Protein AF-A0AAD1FL92-F1 (afdb_monomer)

Structure (mmCIF, N/CA/C/O backbone):
data_AF-A0AAD1FL92-F1
#
_entry.id   AF-A0AAD1FL92-F1
#
loop_
_atom_site.group_PDB
_atom_site.id
_atom_site.type_symbol
_atom_site.label_atom_id
_atom_site.label_alt_id
_atom_site.label_comp_id
_atom_site.label_asym_id
_atom_site.label_entity_id
_atom_site.label_seq_id
_atom_site.pdbx_PDB_ins_code
_atom_site.Cartn_x
_atom_site.Cartn_y
_atom_site.Cartn_z
_atom_site.occupancy
_atom_site.B_iso_or_equiv
_atom_site.auth_seq_id
_atom_site.auth_comp_id
_atom_site.auth_asym_id
_atom_site.auth_atom_id
_atom_site.pdbx_PDB_model_num
ATOM 1 N N . MET A 1 1 ? -11.467 24.712 2.539 1.00 51.34 1 MET A N 1
ATOM 2 C CA . MET A 1 1 ? -10.355 23.766 2.746 1.00 51.34 1 MET A CA 1
ATOM 3 C C . MET A 1 1 ? -10.881 22.721 3.720 1.00 51.34 1 MET A C 1
ATOM 5 O O . MET A 1 1 ? -11.253 23.120 4.815 1.00 51.34 1 MET A O 1
ATOM 9 N N . LYS A 1 2 ? -11.084 21.466 3.294 1.00 60.88 2 LYS A N 1
ATOM 10 C CA . LYS A 1 2 ? -11.492 20.382 4.212 1.00 60.88 2 LYS A CA 1
ATOM 11 C C . LYS A 1 2 ? -10.281 19.999 5.064 1.00 60.88 2 LYS A C 1
ATOM 13 O O . LYS A 1 2 ? -9.173 19.981 4.526 1.00 60.88 2 LYS A O 1
ATOM 18 N N . GLU A 1 3 ? -10.470 19.721 6.352 1.00 79.75 3 GLU A N 1
ATOM 19 C CA . GLU A 1 3 ? -9.383 19.201 7.186 1.00 79.75 3 GLU A CA 1
ATOM 20 C C . GLU A 1 3 ? -8.913 17.843 6.636 1.00 79.75 3 GLU A C 1
ATOM 22 O O . GLU A 1 3 ? -9.716 17.062 6.127 1.00 79.75 3 GLU A O 1
ATOM 27 N N . ILE A 1 4 ? -7.613 17.548 6.736 1.00 79.19 4 ILE A N 1
ATOM 28 C CA . ILE A 1 4 ? -6.999 16.297 6.240 1.00 79.19 4 ILE A CA 1
ATOM 29 C C . ILE A 1 4 ? -7.754 15.061 6.750 1.00 79.19 4 ILE A C 1
ATOM 31 O O . ILE A 1 4 ? -8.063 14.143 5.992 1.00 79.19 4 ILE A O 1
ATOM 35 N N . ASN A 1 5 ? -8.124 15.071 8.033 1.00 82.44 5 ASN A N 1
ATOM 36 C CA . ASN A 1 5 ? -8.882 13.986 8.648 1.00 82.44 5 ASN A CA 1
ATOM 37 C C . ASN A 1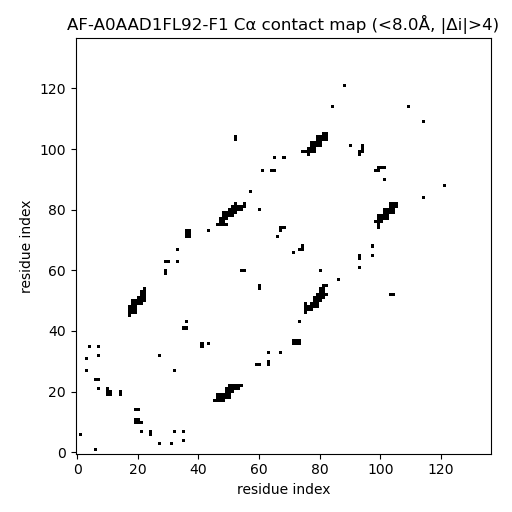 5 ? -10.291 13.827 8.069 1.00 82.44 5 ASN A C 1
ATOM 39 O O . ASN A 1 5 ? -10.804 12.712 8.064 1.00 82.44 5 ASN A O 1
ATOM 43 N N . ASP A 1 6 ? -10.924 14.902 7.603 1.00 86.81 6 ASP A N 1
ATOM 44 C CA . ASP A 1 6 ? -12.268 14.822 7.032 1.00 86.81 6 ASP A CA 1
ATOM 45 C C . ASP A 1 6 ? -12.235 14.165 5.656 1.00 86.81 6 ASP A C 1
ATOM 47 O O . ASP A 1 6 ? -13.063 13.301 5.390 1.00 86.81 6 ASP A O 1
ATOM 51 N N . GLN A 1 7 ? -11.238 14.488 4.823 1.00 88.69 7 GLN A N 1
ATOM 52 C CA . GLN A 1 7 ? -11.063 13.829 3.523 1.00 88.69 7 GLN A CA 1
ATOM 53 C C . GLN A 1 7 ? 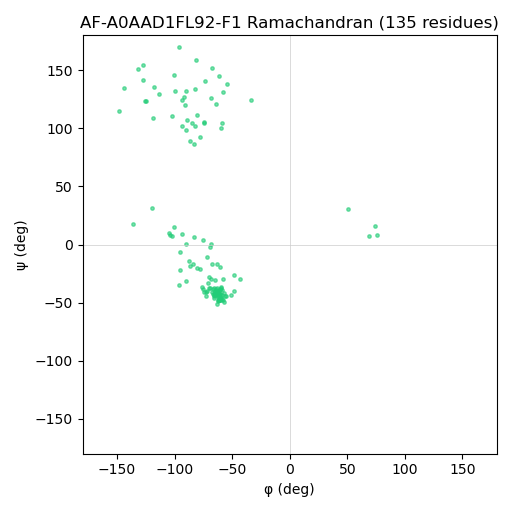-10.785 12.327 3.682 1.00 88.69 7 GLN A C 1
ATOM 55 O O . GLN A 1 7 ? -11.366 11.508 2.977 1.00 88.69 7 GLN A O 1
ATOM 60 N N . LEU A 1 8 ? -9.944 11.946 4.649 1.00 90.31 8 LEU A N 1
ATOM 61 C CA . LEU A 1 8 ? -9.619 10.540 4.914 1.00 90.31 8 LEU A CA 1
ATOM 62 C C . LEU A 1 8 ? -10.801 9.760 5.508 1.00 90.31 8 LEU A C 1
ATOM 64 O O . LEU A 1 8 ? -11.020 8.602 5.155 1.00 90.31 8 LEU A O 1
ATOM 68 N N . LYS A 1 9 ? -11.603 10.385 6.379 1.00 90.19 9 LYS A N 1
ATOM 69 C CA . LYS A 1 9 ? -12.860 9.792 6.869 1.00 90.19 9 LYS A CA 1
ATOM 70 C C . LYS A 1 9 ? -13.890 9.642 5.757 1.00 90.19 9 LYS A C 1
ATOM 72 O O . LYS A 1 9 ? -14.631 8.666 5.749 1.00 90.19 9 LYS A O 1
ATOM 77 N N . GLU A 1 10 ? -13.952 10.603 4.845 1.00 90.19 10 GLU A N 1
ATOM 78 C CA . GLU A 1 10 ? -14.837 10.556 3.686 1.00 90.19 10 GLU A CA 1
ATOM 79 C C . GLU A 1 10 ? -14.430 9.423 2.737 1.00 90.19 10 GLU A C 1
ATOM 81 O O . GLU A 1 10 ? -15.278 8.609 2.381 1.00 90.19 10 GLU A O 1
ATOM 86 N N . ALA A 1 11 ? -13.136 9.283 2.432 1.00 90.19 11 ALA A N 1
ATOM 87 C CA . ALA A 1 11 ? -12.610 8.143 1.679 1.00 90.19 11 ALA A CA 1
ATOM 88 C C . ALA A 1 11 ? -12.944 6.802 2.357 1.00 90.19 11 ALA A C 1
ATOM 90 O O . ALA A 1 11 ? -13.382 5.863 1.696 1.00 90.19 11 ALA A O 1
ATOM 91 N N . LEU A 1 12 ? -12.831 6.731 3.688 1.00 90.75 12 LEU A N 1
ATOM 92 C CA . LEU A 1 12 ? -13.231 5.551 4.457 1.00 90.75 12 LEU A CA 1
ATOM 93 C C . LEU A 1 12 ? -14.741 5.258 4.351 1.00 90.75 12 LEU A C 1
ATOM 95 O O . LEU A 1 12 ? -15.148 4.100 4.296 1.00 90.75 12 LEU A O 1
ATOM 99 N N . TYR A 1 13 ? -15.583 6.292 4.328 1.00 89.44 13 TYR A N 1
ATOM 100 C CA . TYR A 1 13 ? -17.036 6.149 4.205 1.00 89.44 13 TYR A CA 1
ATOM 101 C C . TYR A 1 13 ? -17.466 5.686 2.806 1.00 89.44 13 TYR A C 1
ATOM 103 O O . TYR A 1 13 ? -18.442 4.951 2.673 1.00 89.44 13 TYR A O 1
ATOM 111 N N . PHE A 1 14 ? -16.735 6.097 1.768 1.00 90.00 14 PHE A N 1
ATOM 112 C CA . PHE A 1 14 ? -17.025 5.761 0.373 1.00 90.00 14 PHE A CA 1
ATOM 113 C C . PHE A 1 14 ? -16.284 4.525 -0.146 1.00 90.00 14 PHE A C 1
ATOM 115 O O . PHE A 1 14 ? -16.358 4.245 -1.343 1.00 90.00 14 PHE A O 1
ATOM 122 N N . MET A 1 15 ? -15.609 3.769 0.727 1.00 92.38 15 MET A N 1
ATOM 123 C CA . MET A 1 15 ? -14.933 2.536 0.325 1.00 92.38 15 MET A CA 1
ATOM 124 C C . MET A 1 15 ? -15.880 1.574 -0.389 1.00 92.38 15 MET A C 1
ATOM 126 O O . MET A 1 15 ? -17.007 1.327 0.048 1.00 92.38 15 MET A O 1
ATOM 130 N N . GLN A 1 16 ? -15.370 0.965 -1.453 1.00 88.81 16 GLN A N 1
ATOM 131 C CA . GLN A 1 16 ? -16.038 -0.100 -2.192 1.00 88.81 16 GLN A CA 1
ATOM 132 C C . GLN A 1 16 ? -15.187 -1.361 -2.104 1.00 88.81 16 GLN A C 1
ATOM 134 O O . GLN A 1 16 ? -13.966 -1.288 -2.204 1.00 88.81 16 GLN A O 1
ATOM 139 N N . ASP A 1 17 ? -15.822 -2.507 -1.854 1.00 90.62 17 ASP A N 1
ATOM 140 C CA . ASP A 1 17 ? -15.166 -3.822 -1.797 1.00 90.62 17 ASP A CA 1
ATOM 141 C C . ASP A 1 17 ? -13.920 -3.889 -0.881 1.00 90.62 17 ASP A C 1
ATOM 143 O O . ASP A 1 17 ? -12.985 -4.655 -1.109 1.00 90.62 17 ASP A O 1
ATOM 147 N N . GLY A 1 18 ? -13.910 -3.082 0.187 1.00 91.69 18 GLY A N 1
ATOM 148 C CA . GLY A 1 18 ? -12.802 -3.000 1.143 1.00 91.69 18 GLY A CA 1
ATOM 149 C C . GLY A 1 18 ? -11.563 -2.261 0.624 1.00 91.69 18 GLY A C 1
ATOM 150 O O . GLY A 1 18 ? -10.489 -2.393 1.213 1.00 91.69 18 GLY A O 1
ATOM 151 N N . VAL A 1 19 ? -11.679 -1.500 -0.464 1.00 94.00 19 VAL A N 1
ATOM 152 C CA . VAL A 1 19 ? -10.612 -0.646 -0.996 1.00 94.00 19 VAL A CA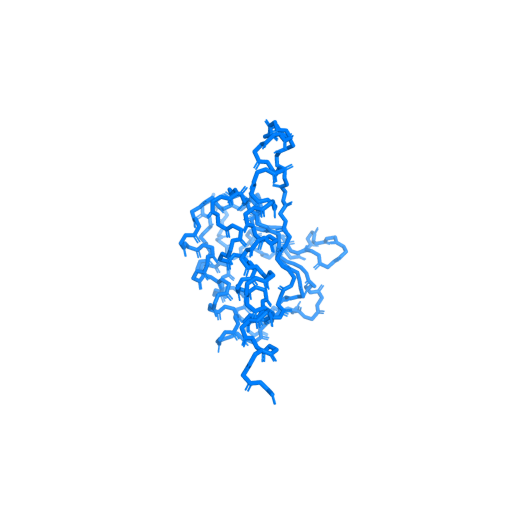 1
ATOM 153 C C . VAL A 1 19 ? -10.728 0.751 -0.389 1.00 94.00 19 VAL A C 1
ATOM 155 O O . VAL A 1 19 ? -11.738 1.429 -0.580 1.00 94.00 19 VAL A O 1
ATOM 158 N N . LEU A 1 20 ? -9.683 1.191 0.317 1.00 94.69 20 LEU A N 1
ATOM 159 C CA . LEU A 1 20 ? -9.511 2.598 0.670 1.00 94.69 20 LEU A CA 1
ATOM 160 C C . LEU A 1 20 ? -8.835 3.317 -0.497 1.00 94.69 20 LEU A C 1
ATOM 162 O O . LEU A 1 20 ? -7.630 3.165 -0.714 1.00 94.69 20 LEU A O 1
ATOM 166 N N . ASP A 1 21 ? -9.637 4.078 -1.234 1.00 92.56 21 ASP A N 1
ATOM 167 C CA . ASP A 1 21 ? -9.196 4.891 -2.361 1.00 92.56 21 ASP A CA 1
ATOM 168 C C . ASP A 1 21 ? -8.571 6.208 -1.868 1.00 92.56 21 ASP A C 1
ATOM 170 O O . ASP A 1 21 ? -9.260 7.080 -1.328 1.00 92.56 21 ASP A O 1
ATOM 174 N N . CYS A 1 22 ? -7.255 6.351 -2.049 1.00 92.06 22 CYS A N 1
ATOM 175 C CA . CYS A 1 22 ? -6.512 7.567 -1.727 1.00 92.06 22 CYS A CA 1
ATOM 176 C C . CYS A 1 22 ? -6.176 8.411 -2.970 1.00 92.06 22 CYS A C 1
ATOM 178 O O . CYS A 1 22 ? -5.430 9.385 -2.850 1.00 92.06 22 CYS A O 1
ATOM 180 N N . THR A 1 23 ? -6.686 8.081 -4.163 1.00 87.00 23 THR A N 1
ATOM 181 C CA . THR A 1 23 ? -6.265 8.740 -5.411 1.00 87.00 23 THR A CA 1
ATOM 182 C C . THR A 1 23 ? -6.745 10.185 -5.507 1.00 87.00 23 THR A C 1
ATOM 184 O O . THR A 1 23 ? -6.093 11.012 -6.140 1.00 87.00 23 THR A O 1
ATOM 187 N N . ASN A 1 24 ? -7.867 10.501 -4.857 1.00 83.12 24 ASN A N 1
ATOM 188 C CA . ASN A 1 24 ? -8.531 11.807 -4.916 1.00 83.12 24 ASN A CA 1
ATOM 189 C C . ASN A 1 24 ? -8.247 12.700 -3.692 1.00 83.12 24 ASN A C 1
ATOM 191 O O . ASN A 1 24 ? -8.951 13.684 -3.460 1.00 83.12 24 ASN A O 1
ATOM 195 N N . LEU A 1 25 ? -7.234 12.360 -2.888 1.00 84.00 25 LEU A N 1
ATOM 196 C CA . LEU A 1 25 ? -6.871 13.099 -1.679 1.00 84.00 25 LEU A CA 1
ATOM 197 C C . LEU A 1 25 ? -5.919 14.261 -2.000 1.00 84.00 25 LEU A C 1
ATOM 199 O O . LEU A 1 25 ? -4.694 14.126 -1.976 1.00 84.00 25 LEU A O 1
ATOM 203 N N . GLU A 1 26 ? -6.482 15.427 -2.309 1.00 78.81 26 GLU A N 1
ATOM 204 C CA . GLU A 1 26 ? -5.695 16.614 -2.652 1.00 78.81 26 GLU A CA 1
ATOM 205 C C . GLU A 1 26 ? -4.840 17.106 -1.474 1.00 78.81 26 GLU A C 1
ATOM 207 O O . GLU A 1 26 ? -5.346 17.501 -0.421 1.00 78.81 26 GLU A O 1
ATOM 212 N N . GLY A 1 27 ? -3.521 17.145 -1.686 1.00 83.81 27 GLY A N 1
ATOM 213 C CA . GLY A 1 27 ? -2.561 17.696 -0.727 1.00 83.81 27 GLY A CA 1
ATOM 214 C C . GLY A 1 27 ? -2.270 16.803 0.480 1.00 83.81 27 GLY A C 1
ATOM 215 O O . GLY A 1 27 ? -1.576 17.255 1.386 1.00 83.81 27 GLY A O 1
ATOM 216 N N . ILE A 1 28 ? -2.765 15.561 0.491 1.00 91.50 28 ILE A N 1
ATOM 217 C CA . ILE A 1 28 ? -2.511 14.596 1.565 1.00 91.50 28 ILE A CA 1
ATOM 218 C C . ILE A 1 28 ? -1.307 13.729 1.201 1.00 91.50 28 ILE A C 1
ATOM 220 O O . ILE A 1 28 ? -1.269 13.065 0.166 1.00 91.50 28 ILE A O 1
ATOM 224 N N . SER A 1 29 ? -0.312 13.714 2.076 1.00 94.69 29 SER A N 1
ATOM 225 C CA . SER A 1 29 ? 0.896 12.903 1.964 1.00 94.69 29 SER A CA 1
ATOM 226 C C . SER A 1 29 ? 0.682 11.457 2.428 1.00 94.69 29 SER A C 1
ATOM 228 O O . SER A 1 29 ? -0.175 11.156 3.262 1.00 94.69 29 SER A O 1
ATOM 230 N N . LEU A 1 30 ? 1.551 10.548 1.971 1.00 95.38 30 LEU A N 1
ATOM 231 C CA . LEU A 1 30 ? 1.586 9.163 2.462 1.00 95.38 30 LEU A CA 1
ATOM 232 C C . LEU A 1 30 ? 1.823 9.077 3.979 1.00 95.38 30 LEU A C 1
ATOM 234 O O . LEU A 1 30 ? 1.330 8.158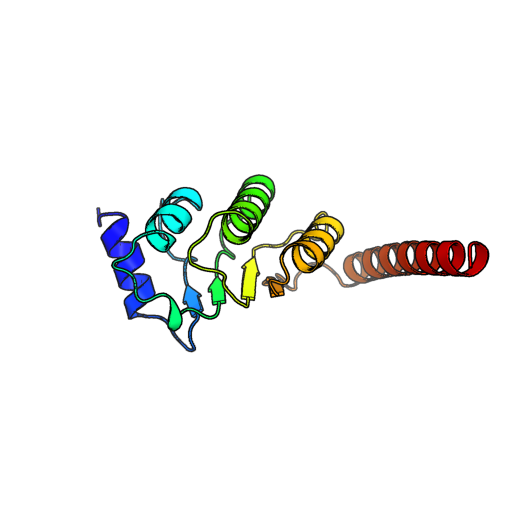 4.630 1.00 95.38 30 LEU A O 1
ATOM 238 N N . GLN A 1 31 ? 2.536 10.043 4.567 1.00 94.88 31 GLN A N 1
ATOM 239 C CA . GLN A 1 31 ? 2.747 10.081 6.014 1.00 94.88 31 GLN A CA 1
ATOM 240 C C . GLN A 1 31 ? 1.460 10.435 6.771 1.00 94.88 31 GLN A C 1
ATOM 242 O O . GLN A 1 31 ? 1.203 9.882 7.840 1.00 94.88 31 GLN A O 1
ATOM 247 N N . GLU A 1 32 ? 0.632 11.328 6.228 1.00 94.75 32 GLU A N 1
ATOM 248 C CA . GLU A 1 32 ? -0.673 11.655 6.810 1.00 94.75 32 GLU A CA 1
ATOM 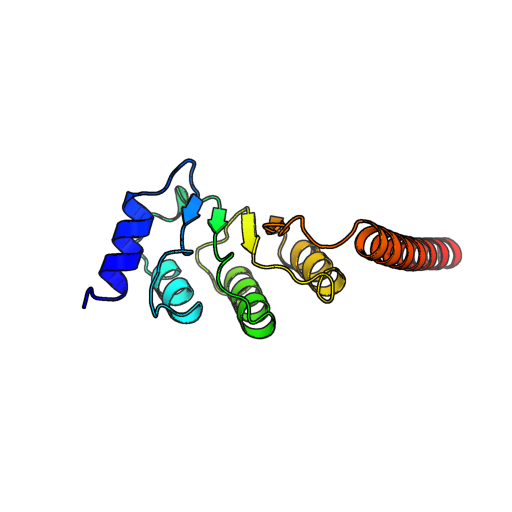249 C C . GLU A 1 32 ? -1.634 10.470 6.719 1.00 94.75 32 GLU A C 1
ATOM 251 O O . GLU A 1 32 ? -2.280 10.144 7.715 1.00 94.75 32 GLU A O 1
ATOM 256 N N . ILE A 1 33 ? -1.639 9.756 5.586 1.00 94.31 33 ILE A N 1
ATOM 257 C CA . ILE A 1 33 ? -2.365 8.485 5.443 1.00 94.31 33 ILE A CA 1
ATOM 258 C C . ILE A 1 33 ? -1.875 7.472 6.483 1.00 94.31 33 ILE A C 1
ATOM 260 O O . ILE A 1 33 ? -2.686 6.867 7.184 1.00 94.31 33 ILE A O 1
ATOM 264 N N . PHE A 1 34 ? -0.557 7.305 6.639 1.00 93.94 34 PHE A N 1
ATOM 265 C CA . PHE A 1 34 ? 0.008 6.390 7.631 1.00 93.94 34 PHE A CA 1
ATOM 266 C C . PHE A 1 34 ? -0.470 6.730 9.046 1.00 93.94 34 PHE A C 1
ATOM 268 O O . PHE A 1 34 ? -0.955 5.851 9.759 1.00 93.94 34 PHE A O 1
ATOM 275 N N . ASN A 1 35 ? -0.376 8.003 9.440 1.00 91.94 35 ASN A N 1
ATOM 276 C CA . ASN A 1 35 ? -0.785 8.473 10.762 1.00 91.94 35 ASN A CA 1
ATOM 277 C C . ASN A 1 35 ? -2.287 8.253 10.999 1.00 91.94 35 ASN A C 1
ATOM 279 O O . ASN A 1 35 ? -2.682 7.794 12.072 1.00 91.94 35 ASN A O 1
ATOM 283 N N . PHE A 1 36 ? -3.120 8.520 9.991 1.00 91.81 36 PHE A N 1
ATOM 284 C CA . PHE A 1 36 ? -4.554 8.246 10.038 1.00 91.81 36 PHE A CA 1
ATOM 285 C C . PHE A 1 36 ? -4.839 6.756 10.239 1.00 91.81 36 PHE A C 1
ATOM 287 O O . PHE A 1 36 ? -5.599 6.385 11.135 1.00 91.81 36 PHE A O 1
ATOM 294 N N . LEU A 1 37 ? -4.153 5.891 9.489 1.00 91.06 37 LEU A N 1
ATOM 295 C CA . LEU A 1 37 ? -4.252 4.439 9.627 1.00 91.06 37 LEU A CA 1
ATOM 296 C C . LEU A 1 37 ? -3.688 3.923 10.957 1.00 91.06 37 LEU A C 1
ATOM 298 O O . LEU A 1 37 ? -4.018 2.809 11.350 1.00 91.06 37 LEU A O 1
ATOM 302 N N . GLN A 1 38 ? -2.890 4.696 11.701 1.00 88.12 38 GLN A N 1
ATOM 303 C CA . GLN A 1 38 ? -2.489 4.330 13.066 1.00 88.12 38 GLN A CA 1
ATOM 304 C C . GLN A 1 38 ? -3.521 4.711 14.130 1.00 88.12 38 GLN A C 1
ATOM 306 O O . GLN A 1 38 ? -3.501 4.133 15.216 1.00 88.12 38 GLN A O 1
ATOM 311 N N . SER A 1 39 ? -4.469 5.599 13.827 1.00 87.19 39 SER A N 1
ATOM 312 C CA . SER A 1 39 ? -5.489 6.024 14.788 1.00 87.19 39 SER A CA 1
ATOM 313 C C . SER A 1 39 ? -6.307 4.830 15.314 1.00 87.19 39 SER A C 1
ATOM 315 O O . SER A 1 39 ? -6.792 4.022 14.515 1.00 87.19 39 SER A O 1
ATOM 317 N N . PRO A 1 40 ? -6.496 4.689 16.640 1.00 85.00 40 PRO A N 1
ATOM 318 C CA . PRO A 1 40 ? -7.296 3.606 17.220 1.00 85.00 40 PRO A CA 1
ATOM 319 C C . PRO A 1 40 ? -8.803 3.777 16.972 1.00 85.00 40 PRO A C 1
ATOM 321 O O . PRO A 1 40 ? -9.572 2.856 17.218 1.00 85.00 40 PRO A O 1
ATOM 324 N N . TYR A 1 41 ? -9.232 4.947 16.489 1.00 83.75 41 TYR A N 1
ATOM 325 C CA . TYR A 1 41 ? -10.640 5.277 16.252 1.00 83.75 41 TYR A CA 1
ATOM 326 C C . TYR A 1 41 ? -11.127 4.914 14.843 1.00 83.75 41 TYR A C 1
ATOM 328 O O . TYR A 1 41 ? -12.278 5.180 14.505 1.00 83.75 41 TYR A O 1
ATOM 336 N N . ILE A 1 42 ? -10.253 4.344 14.010 1.00 82.31 42 ILE A N 1
ATOM 337 C CA . ILE A 1 42 ? -10.565 3.937 12.640 1.00 82.31 42 ILE A CA 1
ATOM 338 C C . ILE A 1 42 ? -10.843 2.434 12.606 1.00 82.31 42 ILE A C 1
ATOM 340 O O . ILE A 1 42 ? -10.072 1.642 13.148 1.00 82.31 42 ILE A O 1
ATOM 344 N N . VAL A 1 43 ? -11.938 2.039 11.949 1.00 80.50 43 VAL A N 1
ATOM 345 C CA . VAL A 1 43 ? -12.336 0.632 11.783 1.00 80.50 43 VAL A CA 1
ATOM 346 C C . VAL A 1 43 ? -11.589 0.028 10.594 1.00 80.50 43 VAL A C 1
ATOM 348 O O . VAL A 1 43 ? -12.065 0.027 9.461 1.00 80.50 43 VAL A O 1
ATOM 351 N N . LYS A 1 44 ? -10.381 -0.466 10.863 1.00 83.69 44 LYS A N 1
ATOM 352 C CA . LYS A 1 44 ? -9.427 -0.912 9.836 1.00 83.69 44 LYS A CA 1
ATOM 353 C C . LYS A 1 44 ? -9.707 -2.311 9.297 1.00 83.69 44 LYS A C 1
ATOM 355 O O . LYS A 1 44 ? -9.285 -2.617 8.191 1.00 83.69 44 LYS A O 1
ATOM 360 N N . ASP A 1 45 ? -10.451 -3.129 10.036 1.00 83.94 45 ASP A N 1
ATOM 361 C CA . ASP A 1 45 ? -10.728 -4.532 9.682 1.00 83.94 45 ASP A CA 1
ATOM 362 C C . ASP A 1 45 ? -11.528 -4.680 8.377 1.00 83.94 45 ASP A C 1
ATOM 364 O O . ASP A 1 45 ? -11.571 -5.753 7.781 1.00 83.94 45 ASP A O 1
ATOM 368 N N . THR A 1 46 ? -12.159 -3.591 7.930 1.00 88.50 46 THR A N 1
ATOM 369 C CA . THR A 1 46 ? -12.892 -3.519 6.659 1.00 88.50 46 THR A CA 1
ATOM 370 C C . THR A 1 46 ? -12.007 -3.133 5.474 1.00 88.50 46 THR A C 1
ATOM 372 O O . THR A 1 46 ? -12.414 -3.316 4.329 1.00 88.50 46 THR A O 1
ATOM 375 N N . ILE A 1 47 ? -10.798 -2.626 5.733 1.00 92.81 47 ILE A N 1
ATOM 376 C CA . ILE A 1 47 ? -9.852 -2.184 4.712 1.00 92.81 47 ILE A CA 1
ATOM 377 C C . ILE A 1 47 ? -8.977 -3.377 4.321 1.00 92.81 47 ILE A C 1
ATOM 379 O O . ILE A 1 47 ? -8.095 -3.812 5.060 1.00 92.81 47 ILE A O 1
ATOM 383 N N . ILE A 1 48 ? -9.215 -3.911 3.132 1.00 93.00 48 ILE A N 1
ATOM 384 C CA . ILE A 1 48 ? -8.471 -5.036 2.558 1.00 93.00 48 ILE A CA 1
ATOM 385 C C . ILE A 1 48 ? -7.369 -4.524 1.627 1.00 93.00 48 ILE A C 1
ATOM 387 O O . ILE A 1 48 ? -6.281 -5.111 1.576 1.00 93.00 48 ILE A O 1
ATOM 391 N N . ALA A 1 49 ? -7.628 -3.425 0.918 1.00 94.75 49 ALA A N 1
ATOM 392 C CA . ALA A 1 49 ? -6.693 -2.833 -0.022 1.00 94.75 49 ALA A CA 1
ATOM 393 C C . ALA A 1 49 ? -6.541 -1.322 0.178 1.00 94.75 49 ALA A C 1
ATOM 395 O O . ALA A 1 49 ? -7.471 -0.647 0.615 1.00 94.75 49 ALA A O 1
ATOM 396 N N . LEU A 1 50 ? -5.362 -0.805 -0.162 1.00 95.06 50 LEU A N 1
ATOM 397 C CA . LEU A 1 50 ? -5.103 0.628 -0.299 1.00 95.06 50 LEU A CA 1
ATOM 398 C C . LEU A 1 50 ? -4.815 0.945 -1.761 1.00 95.06 50 LEU A C 1
ATOM 400 O O . LEU A 1 50 ? -3.930 0.311 -2.337 1.00 95.06 50 LEU A O 1
ATOM 404 N N . ASP A 1 51 ? -5.485 1.942 -2.325 1.00 93.94 51 ASP A N 1
ATOM 405 C CA . ASP A 1 51 ? -5.109 2.494 -3.624 1.00 93.94 51 ASP A CA 1
ATOM 406 C C . ASP A 1 51 ? -4.368 3.819 -3.435 1.00 93.94 51 ASP A C 1
ATOM 408 O O . ASP A 1 51 ? -4.941 4.817 -3.005 1.00 93.94 51 ASP A O 1
ATOM 412 N N . ILE A 1 52 ? -3.068 3.809 -3.730 1.00 93.88 52 ILE A N 1
ATOM 413 C CA . ILE A 1 52 ? -2.181 4.978 -3.718 1.00 93.88 52 ILE A CA 1
ATOM 414 C C . ILE A 1 52 ? -1.581 5.208 -5.114 1.00 93.88 52 ILE A C 1
ATOM 416 O O . ILE A 1 52 ? -0.445 5.668 -5.261 1.00 93.88 52 ILE A O 1
ATOM 420 N N . SER A 1 53 ? -2.325 4.868 -6.167 1.00 90.69 53 SER A N 1
ATOM 421 C CA . SER A 1 53 ? -1.852 4.895 -7.553 1.00 90.69 53 SER A CA 1
ATOM 422 C C . SER A 1 53 ? -1.603 6.285 -8.146 1.00 90.69 53 SER A C 1
ATOM 424 O O . SER A 1 53 ? -1.100 6.380 -9.264 1.00 90.69 53 SER A O 1
ATOM 426 N N . THR A 1 54 ? -1.862 7.361 -7.403 1.00 89.12 54 THR A N 1
ATOM 427 C CA . THR A 1 54 ? -1.479 8.737 -7.771 1.00 89.12 54 THR A CA 1
ATOM 428 C C . THR A 1 54 ? -0.158 9.193 -7.144 1.00 89.12 54 THR A C 1
ATOM 430 O O . THR A 1 54 ? 0.357 10.253 -7.495 1.00 89.12 54 THR A O 1
ATOM 433 N N . TYR A 1 55 ? 0.442 8.397 -6.250 1.00 90.12 55 TYR A N 1
ATOM 434 C CA . TYR A 1 55 ? 1.717 8.718 -5.605 1.00 90.12 55 TYR A CA 1
ATOM 435 C C . TYR A 1 55 ? 2.892 8.176 -6.430 1.00 90.12 55 TYR A C 1
ATOM 437 O O . TYR A 1 55 ? 3.252 7.002 -6.359 1.00 90.12 55 TYR A O 1
ATOM 445 N N . GLU A 1 56 ? 3.518 9.042 -7.228 1.00 87.88 56 GLU A N 1
ATOM 446 C CA . GLU A 1 56 ? 4.507 8.623 -8.235 1.00 87.88 56 GLU A CA 1
ATOM 447 C C . GLU A 1 56 ? 5.950 8.499 -7.707 1.00 87.88 56 GLU A C 1
ATOM 449 O O . GLU A 1 56 ? 6.816 7.871 -8.332 1.00 87.88 56 GLU A O 1
ATOM 454 N N . HIS A 1 57 ? 6.249 9.111 -6.559 1.00 90.69 57 HIS A N 1
ATOM 455 C CA . HIS A 1 57 ? 7.597 9.146 -5.997 1.00 90.69 57 HIS A CA 1
ATOM 456 C C . HIS A 1 57 ? 7.958 7.818 -5.322 1.00 90.69 57 HIS A C 1
ATOM 458 O O . HIS A 1 57 ? 7.738 7.618 -4.131 1.00 90.69 57 HIS A O 1
ATOM 464 N N . TRP A 1 58 ? 8.593 6.917 -6.083 1.00 91.19 58 TRP A N 1
ATOM 465 C CA . TRP A 1 58 ? 8.904 5.549 -5.636 1.00 91.19 58 TRP A CA 1
ATOM 466 C C . TRP A 1 58 ? 9.562 5.447 -4.260 1.00 91.19 58 TRP A C 1
ATOM 468 O O . TRP A 1 58 ? 9.229 4.547 -3.498 1.00 91.19 58 TRP A O 1
ATOM 478 N N . LYS A 1 59 ? 10.498 6.345 -3.928 1.00 93.44 59 LYS A N 1
ATOM 479 C CA . LYS A 1 59 ? 11.158 6.313 -2.618 1.00 93.44 59 LYS A CA 1
ATOM 480 C C . LYS A 1 59 ? 10.136 6.465 -1.484 1.00 93.44 59 LYS A C 1
ATOM 482 O O . LYS A 1 59 ? 10.174 5.692 -0.538 1.00 93.44 59 LYS A O 1
ATOM 487 N N . GLU A 1 60 ? 9.209 7.409 -1.616 1.00 95.00 60 GLU A N 1
ATOM 488 C CA . GLU A 1 60 ? 8.163 7.667 -0.623 1.00 95.00 60 GLU A CA 1
ATOM 489 C C . GLU A 1 60 ? 7.184 6.493 -0.533 1.00 95.00 60 GLU A C 1
ATOM 491 O O . GLU A 1 60 ? 6.859 6.052 0.565 1.00 95.00 60 GLU A O 1
ATOM 496 N N . VAL A 1 61 ? 6.789 5.925 -1.678 1.00 94.62 61 VAL A N 1
ATOM 497 C CA . VAL A 1 61 ? 5.934 4.728 -1.745 1.00 94.62 61 VAL A CA 1
ATOM 498 C C . VAL A 1 61 ? 6.604 3.526 -1.073 1.00 94.62 61 VAL A C 1
ATOM 500 O O . VAL A 1 61 ? 5.994 2.854 -0.244 1.00 94.62 61 VAL A O 1
ATOM 503 N N . ASN A 1 62 ? 7.872 3.262 -1.391 1.00 94.75 62 ASN A N 1
ATOM 504 C CA . ASN A 1 62 ? 8.654 2.187 -0.787 1.00 94.75 62 ASN A CA 1
ATOM 505 C C . ASN A 1 62 ? 8.767 2.366 0.733 1.00 94.75 62 ASN A C 1
ATOM 507 O O . ASN A 1 62 ? 8.521 1.421 1.482 1.00 94.75 62 ASN A O 1
ATOM 511 N N . ASP A 1 63 ? 9.111 3.572 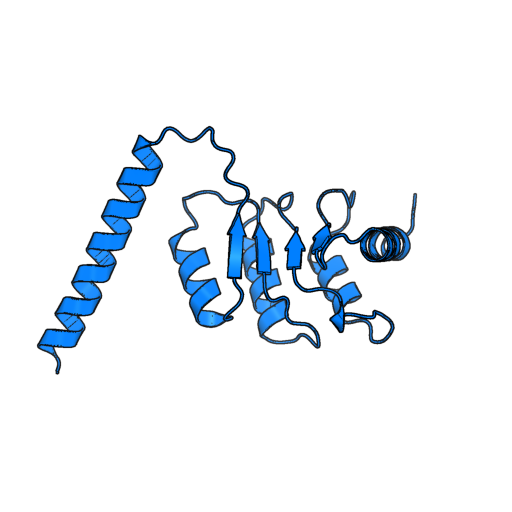1.185 1.00 95.38 63 ASP A N 1
ATOM 512 C CA . ASP A 1 63 ? 9.270 3.874 2.606 1.00 95.38 63 ASP A CA 1
ATOM 513 C C . ASP A 1 63 ? 7.931 3.735 3.349 1.00 95.38 63 ASP A C 1
ATOM 515 O O . ASP A 1 63 ? 7.891 3.148 4.428 1.00 95.38 63 ASP A O 1
ATOM 519 N N . PHE A 1 64 ? 6.822 4.175 2.750 1.00 95.62 64 PHE A N 1
ATOM 520 C CA . PHE A 1 64 ? 5.471 3.992 3.283 1.00 95.62 64 PHE A CA 1
ATOM 521 C C . PHE A 1 64 ? 5.085 2.511 3.423 1.00 95.62 64 PHE A C 1
ATOM 523 O O . PHE A 1 64 ? 4.629 2.090 4.486 1.00 95.62 64 PHE A O 1
ATOM 530 N N . ILE A 1 65 ? 5.315 1.692 2.390 1.00 95.12 65 ILE A N 1
ATOM 531 C CA . ILE A 1 65 ? 5.010 0.250 2.422 1.00 95.12 65 ILE A CA 1
ATOM 532 C C . ILE A 1 65 ? 5.841 -0.461 3.499 1.00 95.12 65 ILE A C 1
ATOM 534 O O . ILE A 1 65 ? 5.332 -1.333 4.207 1.00 95.12 65 ILE A O 1
ATOM 538 N N . LEU A 1 66 ? 7.115 -0.089 3.648 1.00 94.75 66 LEU A N 1
ATOM 539 C CA . LEU A 1 66 ? 7.973 -0.621 4.706 1.00 94.75 66 LEU A CA 1
ATOM 540 C C . LEU A 1 66 ? 7.490 -0.196 6.097 1.00 94.75 66 LEU A C 1
ATOM 542 O O . LEU A 1 66 ? 7.399 -1.042 6.983 1.00 94.75 66 LEU A O 1
ATOM 546 N N . GLN A 1 67 ? 7.109 1.070 6.281 1.00 94.19 67 GLN A N 1
ATOM 547 C CA . GLN A 1 67 ? 6.537 1.549 7.542 1.00 94.19 67 GLN A CA 1
ATOM 548 C C . GLN A 1 67 ? 5.240 0.814 7.904 1.00 94.19 67 GLN A C 1
ATOM 550 O O . GLN A 1 67 ? 5.069 0.415 9.058 1.00 94.19 67 GLN A O 1
ATOM 555 N N . LEU A 1 68 ? 4.355 0.579 6.927 1.00 92.44 68 LEU A N 1
ATOM 556 C CA . LEU A 1 68 ? 3.152 -0.232 7.121 1.00 92.44 68 LEU A CA 1
ATOM 557 C C . LEU A 1 68 ? 3.489 -1.664 7.537 1.00 92.44 68 LEU A C 1
ATOM 559 O O . LEU A 1 68 ? 2.793 -2.236 8.368 1.00 92.44 68 LEU A O 1
ATOM 563 N N . ASN A 1 69 ? 4.545 -2.260 6.988 1.00 91.62 69 ASN A N 1
ATOM 564 C CA . ASN A 1 69 ? 4.937 -3.609 7.377 1.00 91.62 69 ASN A CA 1
ATOM 565 C C . ASN A 1 69 ? 5.546 -3.681 8.785 1.00 91.62 69 ASN A C 1
ATOM 567 O O . ASN A 1 69 ? 5.289 -4.647 9.498 1.00 91.62 69 ASN A O 1
ATOM 571 N N . ASP A 1 70 ? 6.366 -2.698 9.156 1.00 88.00 70 ASP A N 1
ATOM 572 C CA . ASP A 1 70 ? 7.223 -2.789 10.340 1.00 88.00 70 ASP A CA 1
ATOM 573 C C . ASP A 1 70 ? 6.546 -2.261 11.618 1.00 88.00 70 ASP A C 1
ATOM 575 O O . ASP A 1 70 ? 6.825 -2.767 12.701 1.00 88.00 70 ASP A O 1
ATOM 579 N N . ASN A 1 71 ? 5.658 -1.261 11.515 1.00 76.25 71 ASN A N 1
ATOM 580 C CA . ASN A 1 71 ? 5.201 -0.478 12.676 1.00 76.25 71 ASN A CA 1
ATOM 581 C C . ASN A 1 71 ? 3.692 -0.209 12.720 1.00 76.25 71 ASN A C 1
ATOM 583 O O . ASN A 1 71 ? 3.253 0.709 13.415 1.00 76.25 71 ASN A O 1
ATOM 587 N N . SER A 1 72 ? 2.886 -0.954 11.967 1.00 66.19 72 SER A N 1
ATOM 588 C CA . SER A 1 72 ? 1.458 -0.669 11.897 1.00 66.19 72 SER A CA 1
ATOM 589 C C . SER A 1 72 ? 0.614 -1.592 12.773 1.00 66.19 72 SER A C 1
ATOM 591 O O . SER A 1 72 ? 0.840 -2.795 12.888 1.00 66.19 72 SER A O 1
ATOM 593 N N . SER A 1 73 ? -0.456 -1.014 13.312 1.00 82.88 73 SER A N 1
ATOM 594 C CA . SER A 1 73 ? -1.634 -1.767 13.763 1.00 82.88 73 SER A CA 1
ATOM 595 C C . SER A 1 73 ? -2.508 -2.250 12.594 1.00 82.88 73 SER A C 1
ATOM 597 O O . SER A 1 73 ? -3.584 -2.798 12.816 1.00 82.88 73 SER A O 1
ATOM 599 N N . PHE A 1 74 ? -2.081 -2.009 11.350 1.00 86.81 74 PHE A N 1
ATOM 600 C CA . PHE A 1 74 ? -2.870 -2.215 10.146 1.00 86.81 74 PHE A CA 1
ATOM 601 C C . PHE A 1 74 ? -2.010 -2.614 8.955 1.00 86.81 74 PHE A C 1
ATOM 603 O O . PHE A 1 74 ? -1.250 -1.812 8.413 1.00 86.81 74 PHE A O 1
ATOM 610 N N . LYS A 1 75 ? -2.227 -3.837 8.482 1.00 89.00 75 LYS A N 1
ATOM 611 C CA . LYS A 1 75 ? -1.535 -4.378 7.324 1.00 89.00 75 LYS A CA 1
ATOM 612 C C . LYS A 1 75 ? -2.547 -4.704 6.225 1.00 89.00 75 LYS A C 1
ATOM 614 O O . LYS A 1 75 ? -3.288 -5.674 6.387 1.00 89.00 75 LYS A O 1
ATOM 619 N N . PRO A 1 76 ? -2.587 -3.936 5.123 1.00 92.31 76 PRO A N 1
ATOM 620 C CA . PRO A 1 76 ? -3.468 -4.259 4.011 1.00 92.31 76 PRO A CA 1
ATOM 621 C C . PRO A 1 76 ? -3.006 -5.550 3.330 1.00 92.31 76 PRO A C 1
ATOM 623 O O . PRO A 1 76 ? -1.816 -5.878 3.315 1.00 92.31 76 PRO A O 1
ATOM 626 N N . GLN A 1 77 ? -3.946 -6.276 2.730 1.00 93.94 77 GLN A N 1
ATOM 627 C CA . GLN A 1 77 ? -3.627 -7.449 1.917 1.00 93.94 77 GLN A CA 1
ATOM 628 C C . GLN A 1 77 ? -3.068 -7.030 0.559 1.00 93.94 77 GLN A C 1
ATOM 630 O O . GLN A 1 77 ? -2.145 -7.667 0.051 1.00 93.94 77 GLN A O 1
ATOM 635 N N . THR A 1 78 ? -3.616 -5.952 -0.010 1.00 95.19 78 THR A N 1
ATOM 636 C CA . THR A 1 78 ? -3.208 -5.418 -1.311 1.00 95.19 78 THR A CA 1
ATOM 637 C C . THR A 1 78 ? -2.878 -3.930 -1.222 1.00 95.19 78 THR A C 1
ATOM 639 O O . THR A 1 78 ? -3.547 -3.181 -0.518 1.00 95.19 78 THR A O 1
ATOM 642 N N . ILE A 1 79 ? -1.848 -3.489 -1.940 1.00 95.06 79 ILE A N 1
ATOM 643 C CA . ILE A 1 79 ? -1.595 -2.065 -2.186 1.00 95.06 79 ILE A CA 1
ATOM 644 C C . ILE A 1 79 ? -1.490 -1.872 -3.691 1.00 95.06 79 ILE A C 1
ATOM 646 O O . ILE A 1 79 ? -0.673 -2.526 -4.338 1.00 95.06 79 ILE A O 1
ATOM 650 N N . GLU A 1 80 ? -2.311 -0.989 -4.235 1.00 93.38 80 GLU A N 1
ATOM 651 C CA . GLU A 1 80 ? -2.232 -0.550 -5.618 1.00 93.38 80 GLU A CA 1
ATOM 652 C C . GLU A 1 80 ? -1.362 0.705 -5.713 1.00 93.38 80 GLU A C 1
ATOM 654 O O . GLU A 1 80 ? -1.529 1.662 -4.957 1.00 93.38 80 GLU A O 1
ATOM 659 N N . ILE A 1 81 ? -0.362 0.664 -6.595 1.00 91.50 81 ILE A N 1
ATOM 660 C CA . ILE A 1 81 ? 0.645 1.720 -6.735 1.00 91.50 81 ILE A CA 1
ATOM 661 C C . ILE A 1 81 ? 0.774 2.199 -8.178 1.00 91.50 81 ILE A C 1
ATOM 663 O O . ILE A 1 81 ? 0.605 1.438 -9.137 1.00 91.50 81 ILE A O 1
ATOM 667 N N . TYR A 1 82 ? 1.225 3.441 -8.332 1.00 83.56 82 TYR A N 1
ATOM 668 C CA . TYR A 1 82 ? 1.776 3.904 -9.594 1.00 83.56 82 TYR A CA 1
ATOM 669 C C . TYR A 1 82 ? 3.097 3.179 -9.843 1.00 83.56 82 TYR A C 1
ATOM 671 O O . TYR A 1 82 ? 3.982 3.178 -8.985 1.00 83.56 82 TYR A O 1
ATOM 679 N N . THR A 1 83 ? 3.268 2.531 -10.996 1.00 68.81 83 THR A N 1
ATOM 680 C CA . THR A 1 83 ? 4.504 1.779 -11.263 1.00 68.81 83 THR A CA 1
ATOM 681 C C . THR A 1 83 ? 5.192 2.194 -12.545 1.00 68.81 83 THR A C 1
ATOM 683 O O . THR A 1 83 ? 4.695 1.988 -13.652 1.00 68.81 83 THR A O 1
ATOM 686 N N . PHE A 1 84 ? 6.455 2.587 -12.386 1.00 66.06 84 PHE A N 1
ATOM 687 C CA . PHE A 1 84 ? 7.445 2.510 -13.448 1.00 66.06 84 PHE A CA 1
ATOM 688 C C . PHE A 1 84 ? 8.174 1.166 -13.413 1.00 66.06 84 PHE A C 1
ATOM 690 O O . PHE A 1 84 ? 8.739 0.763 -12.398 1.00 66.06 84 PHE A O 1
ATOM 697 N N . TYR A 1 85 ? 8.291 0.529 -14.575 1.00 67.25 85 TYR A N 1
ATOM 698 C CA . TYR A 1 85 ? 8.997 -0.742 -14.771 1.00 67.25 85 TYR A CA 1
ATOM 699 C C . TYR A 1 85 ? 10.411 -0.834 -14.169 1.00 67.25 85 TYR A C 1
ATOM 701 O O . TYR A 1 85 ? 10.879 -1.929 -13.857 1.00 67.25 85 TYR A O 1
ATOM 709 N N . ARG A 1 86 ? 11.107 0.300 -14.013 1.00 78.06 86 ARG A N 1
ATOM 710 C CA . ARG A 1 86 ? 12.445 0.360 -13.400 1.00 78.06 86 ARG A CA 1
ATOM 711 C C . ARG A 1 86 ? 12.476 -0.145 -11.952 1.00 78.06 86 ARG A C 1
ATOM 713 O O . ARG A 1 86 ? 13.551 -0.504 -11.494 1.00 78.06 86 ARG A O 1
ATOM 720 N N . TYR A 1 87 ? 11.330 -0.194 -11.274 1.00 83.44 87 TYR A N 1
ATOM 721 C CA . TYR A 1 87 ? 11.210 -0.603 -9.874 1.00 83.44 87 TYR A CA 1
ATOM 722 C C . TYR A 1 87 ? 10.642 -2.018 -9.700 1.00 83.44 87 TYR A C 1
ATOM 724 O O . TYR A 1 87 ? 10.376 -2.431 -8.583 1.00 83.44 87 TYR A O 1
ATOM 732 N N . MET A 1 88 ? 10.472 -2.800 -10.775 1.00 83.19 88 MET A N 1
ATOM 733 C CA . MET A 1 88 ? 9.871 -4.143 -10.683 1.00 83.19 88 MET A CA 1
ATOM 734 C C . MET A 1 88 ? 10.643 -5.100 -9.766 1.00 83.19 88 MET A C 1
ATOM 736 O O . MET A 1 88 ? 10.027 -5.901 -9.071 1.00 83.19 88 MET A O 1
ATOM 740 N N . GLU A 1 89 ? 11.977 -5.034 -9.759 1.00 85.31 89 GLU A N 1
ATOM 741 C CA . GLU A 1 89 ? 12.802 -5.845 -8.850 1.00 85.31 89 GLU A CA 1
ATOM 742 C C . GLU A 1 89 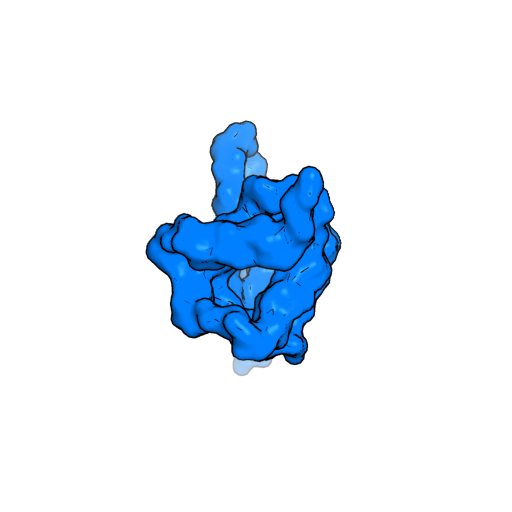? 12.566 -5.441 -7.389 1.00 85.31 89 GLU A C 1
ATOM 744 O O . GLU A 1 89 ? 12.338 -6.306 -6.545 1.00 85.31 89 GLU A O 1
ATOM 749 N N . ASP A 1 90 ? 12.514 -4.137 -7.111 1.00 88.94 90 ASP A N 1
ATOM 750 C CA . ASP A 1 90 ? 12.223 -3.605 -5.778 1.00 88.94 90 ASP A CA 1
ATOM 751 C C . ASP A 1 90 ? 10.800 -3.964 -5.328 1.00 88.94 90 ASP A C 1
ATOM 753 O O . ASP A 1 90 ? 10.612 -4.410 -4.201 1.00 88.94 90 ASP A O 1
ATOM 757 N N . ILE A 1 91 ? 9.806 -3.865 -6.219 1.00 89.12 91 ILE A N 1
ATOM 758 C CA . ILE A 1 91 ? 8.414 -4.261 -5.957 1.00 89.12 91 ILE A CA 1
ATOM 759 C C . ILE A 1 91 ? 8.337 -5.749 -5.607 1.00 89.12 91 ILE A C 1
ATOM 761 O O . ILE A 1 91 ? 7.684 -6.119 -4.636 1.00 89.12 91 ILE A O 1
ATOM 765 N N . LEU A 1 92 ? 9.011 -6.619 -6.365 1.00 87.88 92 LEU A N 1
ATOM 766 C CA . LEU A 1 92 ? 9.046 -8.052 -6.065 1.00 87.88 92 LEU A CA 1
ATOM 767 C C . LEU A 1 92 ? 9.704 -8.325 -4.710 1.00 87.88 92 LEU A C 1
ATOM 769 O O . LEU A 1 92 ? 9.175 -9.110 -3.923 1.00 87.88 92 LEU A O 1
ATOM 773 N N . ASN A 1 93 ? 10.816 -7.652 -4.414 1.00 90.00 93 ASN A N 1
ATOM 774 C CA . ASN A 1 93 ? 11.489 -7.766 -3.124 1.00 90.00 93 ASN A CA 1
ATOM 775 C C . ASN A 1 93 ? 10.600 -7.275 -1.976 1.00 90.00 93 ASN A C 1
ATOM 777 O O . ASN A 1 93 ? 10.548 -7.925 -0.934 1.00 90.00 93 ASN A O 1
ATOM 781 N N . LEU A 1 94 ? 9.859 -6.181 -2.170 1.00 92.12 94 LEU A N 1
ATOM 782 C CA . LEU A 1 94 ? 8.885 -5.691 -1.201 1.00 92.12 94 LEU A CA 1
ATOM 783 C C . LEU A 1 94 ? 7.767 -6.704 -0.975 1.00 92.12 94 LEU A C 1
ATOM 785 O O . LEU A 1 94 ? 7.522 -7.044 0.175 1.00 92.12 94 LEU A O 1
ATOM 789 N N . ARG A 1 95 ? 7.150 -7.253 -2.032 1.00 91.69 95 ARG A N 1
ATOM 790 C CA . ARG A 1 95 ? 6.117 -8.299 -1.897 1.00 91.69 95 ARG A CA 1
ATOM 791 C C . ARG A 1 95 ? 6.633 -9.494 -1.096 1.00 91.69 95 ARG A C 1
ATOM 793 O O . ARG A 1 95 ? 5.939 -9.987 -0.215 1.00 91.69 95 ARG A O 1
ATOM 800 N N . LEU A 1 96 ? 7.859 -9.946 -1.372 1.00 90.94 96 LEU A N 1
ATOM 801 C CA . LEU A 1 96 ? 8.484 -11.057 -0.646 1.00 90.94 96 LEU A CA 1
ATOM 802 C C . LEU A 1 96 ? 8.786 -10.707 0.816 1.00 90.94 96 LEU A C 1
ATOM 804 O O . LEU A 1 96 ? 8.625 -11.557 1.687 1.00 90.94 96 LEU A O 1
ATOM 808 N N . LYS A 1 97 ? 9.226 -9.473 1.088 1.00 92.38 97 LYS A N 1
ATOM 809 C CA . LYS A 1 97 ? 9.568 -9.009 2.438 1.00 92.38 97 LYS A CA 1
ATOM 810 C C . LYS A 1 97 ? 8.326 -8.789 3.298 1.00 92.38 97 LYS A C 1
ATOM 812 O O . LYS A 1 97 ? 8.326 -9.156 4.468 1.00 92.38 97 LYS A O 1
ATOM 817 N N . THR A 1 98 ? 7.298 -8.157 2.741 1.00 92.19 98 THR A N 1
ATOM 818 C CA . THR A 1 98 ? 6.121 -7.723 3.495 1.00 92.19 98 THR A CA 1
ATOM 819 C C . THR A 1 98 ? 4.979 -8.728 3.425 1.00 92.19 98 THR A C 1
ATOM 821 O O . THR A 1 98 ? 4.117 -8.721 4.295 1.00 92.19 98 THR A O 1
ATOM 824 N N . GLY A 1 99 ? 4.930 -9.603 2.419 1.00 91.75 99 GLY A N 1
ATOM 825 C CA . GLY A 1 99 ? 3.775 -10.470 2.165 1.00 91.75 99 GLY A CA 1
ATOM 826 C C . GLY A 1 99 ? 2.532 -9.716 1.677 1.00 91.75 99 GLY A C 1
ATOM 827 O O . GLY A 1 99 ? 1.469 -10.318 1.566 1.00 91.75 99 GLY A O 1
ATOM 828 N N . ILE A 1 100 ? 2.651 -8.416 1.393 1.00 93.38 100 ILE A N 1
ATOM 829 C CA . ILE A 1 100 ? 1.581 -7.591 0.827 1.00 93.38 100 ILE A CA 1
ATOM 830 C C . ILE A 1 100 ? 1.563 -7.806 -0.686 1.00 93.38 100 ILE A C 1
ATOM 832 O O . ILE A 1 100 ? 2.605 -7.755 -1.348 1.00 93.38 100 ILE A O 1
ATOM 836 N N . ASN A 1 101 ? 0.381 -8.017 -1.256 1.00 93.00 101 ASN A N 1
ATOM 837 C CA . ASN A 1 101 ? 0.214 -8.051 -2.699 1.00 93.00 101 ASN A CA 1
ATOM 838 C C . ASN A 1 101 ? 0.297 -6.624 -3.262 1.00 93.00 101 ASN A C 1
ATOM 840 O O . ASN A 1 101 ? -0.621 -5.831 -3.107 1.00 93.00 101 ASN A O 1
ATOM 844 N N . ILE A 1 102 ? 1.406 -6.266 -3.905 1.00 91.81 102 ILE A N 1
ATOM 845 C CA . ILE A 1 102 ? 1.578 -4.919 -4.470 1.00 91.81 102 ILE A CA 1
ATOM 846 C C . ILE A 1 102 ? 1.142 -4.951 -5.929 1.00 91.81 102 ILE A C 1
ATOM 848 O O . ILE A 1 102 ? 1.899 -5.450 -6.751 1.00 91.81 102 ILE A O 1
ATOM 852 N N . THR A 1 103 ? -0.043 -4.470 -6.274 1.00 87.44 103 THR A N 1
ATOM 853 C CA . THR A 1 103 ? -0.516 -4.404 -7.665 1.00 87.44 103 THR A CA 1
ATOM 854 C C . THR A 1 103 ? -0.251 -3.026 -8.255 1.00 87.44 103 THR A C 1
ATOM 856 O O . THR A 1 103 ? 0.199 -2.115 -7.563 1.00 87.44 103 THR A O 1
ATOM 859 N N . ASN A 1 104 ? -0.434 -2.881 -9.561 1.00 75.94 104 ASN A N 1
ATOM 860 C CA . ASN A 1 104 ? -0.187 -1.616 -10.217 1.00 75.94 104 ASN A CA 1
ATOM 861 C C . ASN A 1 104 ? -1.187 -1.366 -11.333 1.00 75.94 104 ASN A C 1
ATOM 863 O O . ASN A 1 104 ? -1.354 -2.218 -12.213 1.00 75.94 104 ASN A O 1
ATOM 867 N N . HIS A 1 105 ? -1.717 -0.145 -11.367 1.00 64.00 105 HIS A N 1
ATOM 868 C CA . HIS A 1 105 ? -2.291 0.420 -12.573 1.00 64.00 105 HIS A CA 1
ATOM 869 C C . HIS A 1 105 ? -1.177 0.451 -13.626 1.00 64.00 105 HIS A C 1
ATOM 871 O O . HIS A 1 105 ? -0.257 1.272 -13.609 1.00 64.00 105 HIS A O 1
ATOM 877 N N . THR A 1 106 ? -1.191 -0.532 -14.526 1.00 52.28 106 THR A N 1
ATOM 878 C CA . THR A 1 106 ? -0.374 -0.446 -15.729 1.00 52.28 106 THR A CA 1
ATOM 879 C C . THR A 1 106 ? -1.068 0.563 -16.613 1.00 52.28 106 THR A C 1
ATOM 881 O O . THR A 1 106 ? -2.070 0.241 -17.238 1.00 52.28 106 THR A O 1
ATOM 884 N N . ASP A 1 107 ? -0.527 1.773 -16.692 1.00 45.34 107 ASP A N 1
ATOM 885 C CA . ASP A 1 107 ? -0.814 2.621 -17.834 1.00 45.34 107 ASP A CA 1
ATOM 886 C C . ASP A 1 107 ? -0.354 1.826 -19.069 1.00 45.34 107 ASP A C 1
ATOM 888 O O . ASP A 1 107 ? 0.836 1.551 -19.281 1.00 45.34 107 ASP A O 1
ATOM 892 N N . VAL A 1 108 ? -1.325 1.274 -19.800 1.00 41.25 108 VAL A N 1
ATOM 893 C CA . VAL A 1 108 ? -1.138 0.188 -20.780 1.00 41.25 108 VAL A CA 1
ATOM 894 C C . VAL A 1 108 ? -0.334 0.670 -22.003 1.00 41.25 108 VAL A C 1
ATOM 896 O O . VAL A 1 108 ? 0.005 -0.115 -22.881 1.00 41.25 108 VAL A O 1
ATOM 899 N N . ASN A 1 109 ? 0.080 1.939 -22.032 1.00 43.47 109 ASN A N 1
ATOM 900 C CA . ASN A 1 109 ? 0.782 2.583 -23.140 1.00 43.47 109 ASN A CA 1
ATOM 901 C C . ASN A 1 109 ? 2.306 2.374 -23.204 1.00 43.47 109 ASN A C 1
ATOM 903 O O . ASN A 1 109 ? 2.979 2.927 -24.077 1.00 43.47 109 ASN A O 1
ATOM 907 N N . MET A 1 110 ? 2.895 1.535 -22.352 1.00 48.41 110 MET A N 1
ATOM 908 C CA . MET A 1 110 ? 4.277 1.086 -22.557 1.00 48.41 110 MET A CA 1
ATOM 909 C C . MET A 1 110 ? 4.313 -0.076 -23.555 1.00 48.41 110 MET A C 1
ATOM 911 O O . MET A 1 110 ? 4.038 -1.213 -23.178 1.00 48.41 110 MET A O 1
ATOM 915 N N . THR A 1 111 ? 4.684 0.223 -24.809 1.00 53.22 111 THR A N 1
ATOM 916 C CA . THR A 1 111 ? 4.901 -0.750 -25.903 1.00 53.22 111 THR A CA 1
ATOM 917 C C . THR A 1 111 ? 5.461 -2.092 -25.405 1.00 53.22 111 THR A C 1
ATOM 919 O O . THR A 1 111 ? 6.519 -2.141 -24.765 1.00 53.22 111 THR A O 1
ATOM 922 N N . ASP A 1 112 ? 4.763 -3.185 -25.734 1.00 56.81 112 ASP A N 1
ATOM 923 C CA . ASP A 1 112 ? 4.993 -4.570 -25.275 1.00 56.81 112 ASP A CA 1
ATOM 924 C C . ASP A 1 112 ? 6.465 -5.014 -25.252 1.00 56.81 112 ASP A C 1
ATOM 926 O O . ASP A 1 112 ? 6.903 -5.777 -24.388 1.00 56.81 112 ASP A O 1
ATOM 930 N N . ARG A 1 113 ? 7.281 -4.451 -26.145 1.00 54.34 113 ARG A N 1
ATOM 931 C CA . ARG A 1 113 ? 8.710 -4.734 -26.292 1.00 54.34 113 ARG A CA 1
ATOM 932 C C . ARG A 1 113 ? 9.547 -4.451 -25.036 1.00 54.34 113 ARG A C 1
ATOM 934 O O . ARG A 1 113 ? 10.502 -5.181 -24.766 1.00 54.34 113 ARG A O 1
ATOM 941 N N . ARG A 1 114 ? 9.235 -3.405 -24.257 1.00 57.28 114 ARG A N 1
ATOM 942 C CA . ARG A 1 114 ? 9.975 -3.106 -23.009 1.00 57.28 114 ARG A CA 1
ATOM 943 C C . ARG A 1 114 ? 9.581 -4.054 -21.874 1.00 57.28 114 ARG A C 1
ATOM 945 O O . ARG A 1 114 ? 10.463 -4.470 -21.119 1.00 57.28 114 ARG A O 1
ATOM 952 N N . LYS A 1 115 ? 8.300 -4.438 -21.795 1.00 60.38 115 LYS A N 1
ATOM 953 C CA . LYS A 1 115 ? 7.796 -5.431 -20.829 1.00 60.38 115 LYS A CA 1
ATOM 954 C C . LYS A 1 115 ? 8.480 -6.780 -21.047 1.00 60.38 115 LYS A C 1
ATOM 956 O O . LYS A 1 115 ? 9.027 -7.362 -20.112 1.00 60.38 115 LYS A O 1
ATOM 961 N N . GLU A 1 116 ? 8.543 -7.223 -22.302 1.00 66.44 116 GLU A N 1
ATOM 962 C CA . GLU A 1 116 ? 9.167 -8.490 -22.685 1.00 66.44 116 GLU A CA 1
ATOM 963 C C . GLU A 1 116 ? 10.674 -8.519 -22.373 1.00 66.44 116 GLU A C 1
ATOM 965 O O . GLU A 1 116 ? 11.193 -9.507 -21.849 1.00 66.44 116 GLU A O 1
ATOM 970 N N . ALA A 1 117 ? 11.390 -7.420 -22.630 1.00 70.75 117 ALA A N 1
ATOM 971 C CA . ALA A 1 117 ? 12.823 -7.329 -22.349 1.00 70.75 117 ALA A CA 1
ATOM 972 C C . ALA A 1 117 ? 13.143 -7.426 -20.847 1.00 70.75 117 ALA A C 1
ATOM 974 O O . ALA A 1 117 ? 14.137 -8.047 -20.458 1.00 70.75 117 ALA A O 1
ATOM 975 N N . LEU A 1 118 ? 12.309 -6.828 -19.995 1.00 66.94 118 LEU A N 1
ATOM 976 C CA . LEU A 1 118 ? 12.481 -6.878 -18.544 1.00 66.94 118 LEU A CA 1
ATOM 977 C C . LEU A 1 118 ? 12.096 -8.237 -17.968 1.00 66.94 118 LEU A C 1
ATOM 979 O O . LEU A 1 118 ? 12.847 -8.770 -17.153 1.00 66.94 118 LEU A O 1
ATOM 983 N N . LEU A 1 119 ? 11.004 -8.837 -18.449 1.00 73.62 119 LEU A N 1
ATOM 984 C CA . LEU A 1 119 ? 10.624 -10.198 -18.074 1.00 73.62 119 LEU A CA 1
ATOM 985 C C . LEU A 1 119 ? 11.734 -11.197 -18.431 1.00 73.62 119 LEU A C 1
ATOM 987 O O . LEU A 1 119 ? 12.118 -12.012 -17.594 1.00 73.62 119 LEU A O 1
ATOM 991 N N . LYS A 1 120 ? 12.330 -11.081 -19.626 1.00 74.69 120 LYS A N 1
ATOM 992 C CA . LYS A 1 120 ? 13.491 -11.896 -20.023 1.00 74.69 120 LYS A CA 1
ATOM 993 C C . LYS A 1 120 ? 14.674 -11.708 -19.073 1.00 74.69 120 LYS A C 1
ATOM 995 O O . LYS A 1 120 ? 15.247 -12.694 -18.620 1.00 74.69 120 LYS A O 1
ATOM 1000 N N . LYS A 1 121 ? 15.022 -10.464 -18.718 1.00 78.75 121 LYS A N 1
ATOM 1001 C CA . LYS A 1 121 ? 16.111 -10.190 -17.760 1.00 78.75 121 LYS A CA 1
ATOM 1002 C C . LYS A 1 121 ? 15.837 -10.777 -16.375 1.00 78.75 121 LYS A C 1
ATOM 1004 O O . LYS A 1 121 ? 16.750 -11.341 -15.773 1.00 78.75 121 LYS A O 1
ATOM 1009 N N . PHE A 1 122 ? 14.607 -10.655 -15.883 1.00 79.75 122 PHE A N 1
ATOM 1010 C CA . PHE A 1 122 ? 14.204 -11.213 -14.596 1.00 79.75 122 PHE A CA 1
ATOM 1011 C C . PHE A 1 122 ? 14.310 -12.742 -14.593 1.00 79.75 122 PHE A C 1
ATOM 1013 O O . PHE A 1 122 ? 14.981 -13.305 -13.731 1.00 79.75 122 PHE A O 1
ATOM 1020 N N . LEU A 1 123 ? 13.730 -13.411 -15.596 1.00 83.62 123 LEU A N 1
ATOM 1021 C CA . LEU A 1 123 ? 13.775 -14.870 -15.718 1.00 83.62 123 LEU A CA 1
ATOM 1022 C C . LEU A 1 123 ? 15.213 -15.397 -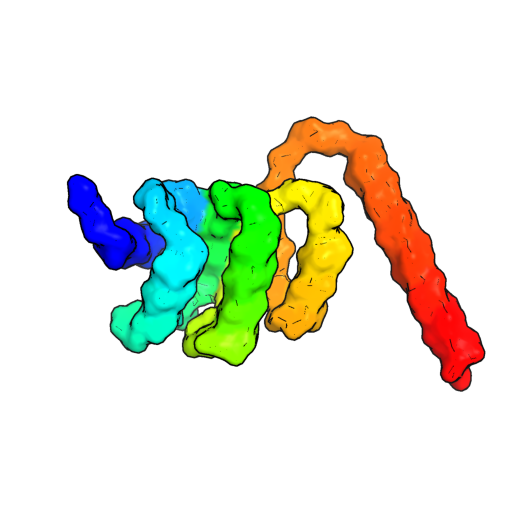15.806 1.00 83.62 123 LEU A C 1
ATOM 1024 O O . LEU A 1 123 ? 15.533 -16.408 -15.186 1.00 83.62 123 LEU A O 1
ATOM 1028 N N . GLU A 1 124 ? 16.099 -14.701 -16.519 1.00 85.69 124 GLU A N 1
ATOM 1029 C CA . GLU A 1 124 ? 17.519 -15.060 -16.593 1.00 85.69 124 GLU A CA 1
ATOM 1030 C C . GLU A 1 124 ? 18.230 -14.948 -15.238 1.00 85.69 124 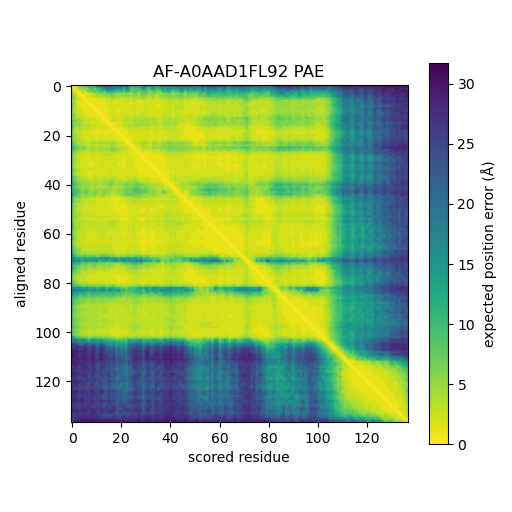GLU A C 1
ATOM 1032 O O . GLU A 1 124 ? 18.991 -15.840 -14.854 1.00 85.69 124 GLU A O 1
ATOM 1037 N N . ARG A 1 125 ? 17.965 -13.885 -14.467 1.00 78.50 125 ARG A N 1
ATOM 1038 C CA . ARG A 1 125 ? 18.504 -13.757 -13.102 1.00 78.50 125 ARG A CA 1
ATOM 1039 C C . ARG A 1 125 ? 17.952 -14.839 -12.179 1.00 78.50 125 ARG A C 1
ATOM 1041 O O . ARG A 1 125 ? 18.719 -15.465 -11.451 1.00 78.50 125 ARG A O 1
ATOM 1048 N N . PHE A 1 126 ? 16.652 -15.104 -12.252 1.00 81.81 126 PHE A N 1
ATOM 1049 C CA . PHE A 1 126 ? 15.993 -16.113 -11.429 1.00 81.81 126 PHE A CA 1
ATOM 1050 C C . PHE A 1 126 ? 16.532 -17.525 -11.708 1.00 81.81 126 PHE A C 1
ATOM 1052 O O . PHE A 1 126 ? 16.898 -18.243 -10.777 1.00 81.81 126 PHE A O 1
ATOM 1059 N N . LYS A 1 127 ? 16.703 -17.895 -12.987 1.00 84.81 127 LYS A N 1
ATOM 1060 C CA . LYS A 1 127 ? 17.350 -19.158 -13.387 1.00 84.81 127 LYS A CA 1
ATOM 1061 C C . LYS A 1 127 ? 18.759 -19.294 -12.814 1.00 84.81 127 LYS A C 1
ATOM 1063 O O . LYS A 1 127 ? 19.105 -20.359 -12.308 1.00 84.81 127 LYS A O 1
ATOM 1068 N N . LYS A 1 128 ? 19.570 -18.230 -12.862 1.00 82.94 128 LYS A N 1
ATOM 1069 C CA . LYS A 1 128 ? 20.928 -18.245 -12.288 1.00 82.94 128 LYS A CA 1
ATOM 1070 C C . LYS A 1 128 ? 20.911 -18.509 -10.785 1.00 82.94 128 LYS A C 1
ATOM 1072 O O . LYS A 1 128 ? 21.719 -19.302 -10.312 1.00 82.94 128 LYS A O 1
ATOM 1077 N N . ILE A 1 129 ? 19.985 -17.893 -10.052 1.00 84.44 129 ILE A N 1
ATOM 1078 C CA . ILE A 1 129 ? 19.832 -18.106 -8.606 1.00 84.44 129 ILE A CA 1
ATOM 1079 C C . ILE A 1 129 ? 19.467 -19.567 -8.307 1.00 84.44 129 ILE A C 1
ATOM 1081 O O . ILE A 1 129 ? 20.071 -20.173 -7.423 1.00 84.44 129 ILE A O 1
ATOM 1085 N N . ILE A 1 130 ? 18.531 -20.154 -9.062 1.00 85.56 130 ILE A N 1
ATOM 1086 C CA . ILE A 1 130 ? 18.151 -21.567 -8.894 1.00 85.56 130 ILE A CA 1
ATOM 1087 C C . ILE A 1 130 ? 19.341 -22.490 -9.179 1.00 85.56 130 ILE A C 1
ATOM 1089 O O . ILE A 1 130 ? 19.648 -23.359 -8.367 1.00 85.56 130 ILE A O 1
ATOM 1093 N N . LEU A 1 131 ? 20.052 -22.277 -10.291 1.00 84.12 131 LEU A N 1
ATOM 1094 C CA . LEU A 1 131 ? 21.217 -23.089 -10.661 1.00 84.12 131 LEU A CA 1
ATOM 1095 C C . LEU A 1 131 ? 22.337 -23.021 -9.617 1.00 84.12 131 LEU A C 1
ATOM 1097 O O . LEU A 1 131 ? 22.972 -24.034 -9.334 1.00 84.12 131 LEU A O 1
ATOM 1101 N N . LEU A 1 132 ? 22.575 -21.846 -9.030 1.00 82.94 132 LEU A N 1
ATOM 1102 C CA . LEU A 1 132 ? 23.542 -21.685 -7.944 1.00 82.94 132 LEU A CA 1
ATOM 1103 C C . LEU A 1 132 ? 23.116 -22.447 -6.685 1.00 82.94 132 LEU A C 1
ATOM 1105 O O . LEU A 1 132 ? 23.951 -23.102 -6.071 1.00 82.94 132 LEU A O 1
ATOM 1109 N N . LYS A 1 133 ? 21.826 -22.421 -6.323 1.00 75.81 133 LYS A N 1
ATOM 1110 C CA . LYS A 1 133 ? 21.313 -23.210 -5.191 1.00 75.81 133 LYS A CA 1
ATOM 1111 C C . LYS A 1 133 ? 21.441 -24.717 -5.422 1.00 75.81 133 LYS A C 1
ATOM 1113 O O . LYS A 1 133 ? 21.843 -25.426 -4.507 1.00 75.81 133 LYS A O 1
ATOM 1118 N N . MET A 1 134 ? 21.157 -25.193 -6.636 1.00 74.75 134 MET A N 1
ATOM 1119 C CA . MET A 1 134 ? 21.267 -26.615 -6.990 1.00 74.75 134 MET A CA 1
ATOM 1120 C C . MET A 1 134 ? 22.712 -27.128 -7.026 1.00 74.75 134 MET A C 1
ATOM 1122 O O . MET A 1 134 ? 22.928 -28.304 -6.783 1.00 74.75 134 MET A O 1
ATOM 1126 N N . LYS A 1 135 ? 23.699 -26.278 -7.338 1.00 71.94 135 LYS A N 1
ATOM 1127 C CA . LYS A 1 135 ? 25.126 -26.656 -7.318 1.00 71.94 135 LYS A CA 1
ATOM 1128 C C . LYS A 1 135 ? 25.736 -26.711 -5.917 1.00 71.94 135 LYS A C 1
ATOM 1130 O O . LYS A 1 135 ? 26.786 -27.319 -5.750 1.00 71.94 135 LYS A O 1
ATOM 1135 N N . ASN A 1 136 ? 25.109 -26.036 -4.957 1.00 61.56 136 ASN A N 1
ATOM 1136 C CA . ASN A 1 136 ? 25.576 -25.927 -3.575 1.00 61.56 136 ASN A CA 1
ATOM 1137 C C . ASN A 1 136 ? 24.756 -26.799 -2.601 1.00 61.56 136 ASN A C 1
ATOM 1139 O O . ASN A 1 136 ? 24.885 -26.619 -1.391 1.00 61.56 136 ASN A O 1
ATOM 1143 N N . SER A 1 137 ? 23.895 -27.684 -3.122 1.00 51.25 137 SER A N 1
ATOM 1144 C CA . SER A 1 137 ? 23.157 -28.721 -2.379 1.00 51.25 137 SER A CA 1
ATOM 1145 C C . SER A 1 137 ? 23.719 -30.091 -2.736 1.00 51.25 137 SER A C 1
ATOM 1147 O O . SER A 1 137 ? 23.733 -30.959 -1.842 1.00 51.25 137 SER A O 1
#

Secondary structure (DSSP, 8-state):
---HHHHHHHHHHT-BTTEEE-TT-TT--HHHHHHHHH-TTS-GGG--EEEETT---HHHHHHHHHHHHHH-S---SEEEEE--GGGHHHHHHHHHHH--EEEEE--TTS-HHHHHHHHHHHHHHHHHHHHHHHHT-

pLDDT: mean 83.38, std 12.81, range [41.25, 95.62]

Radius of gyration: 17.52 Å; Cα contacts (8 Å, |Δi|>4): 141; chains: 1; bounding box: 43×52×44 Å

Sequence (137 aa):
MKEINDQLKEALYFMQDGVLDCTNLEGISLQEIFNFLQSPYIVKDTIIALDISTYEHWKEVNDFILQLNDNSSFKPQTIEIYTFYRYMEDILNLRLKTGINITNHTDVNMTDRRKEALLKKFLERFKKIILLKMKNS

Mean predicted aligned error: 10.11 Å

Nearest PDB structures (foldseek):
  2yv2-assembly1_A  TM=4.866E-01  e=5.621E-01  Aeropyrum pernix K1
  1w77-assembly1_A-2  TM=6.250E-01  e=3.549E+00  Arabidopsis thaliana
  7d72-assembly1_C  TM=6.161E-01  e=4.576E+00  Homo sapiens
  2yc3-assembly1_A-2  TM=6.097E-01  e=4.576E+00  Arabidopsis thaliana
  6t3e-assembly1_A  TM=4.566E-01  e=2.583E+00  Thermococcus litoralis DSM 5473

Solvent-accessible surface area (backbone atoms only — not comparable to full-atom values): 8010 Å² total; per-residue (Å²): 134,81,56,72,69,54,55,53,51,48,30,60,71,66,43,56,97,28,30,36,59,50,62,83,50,84,93,64,49,71,66,55,53,50,55,55,61,57,41,88,88,55,81,57,92,58,46,42,27,40,33,43,49,69,54,72,57,60,70,60,52,52,52,48,55,50,46,37,62,76,74,49,92,51,74,48,54,30,37,33,29,42,65,64,78,92,44,50,67,58,51,52,50,46,28,71,73,61,68,32,46,71,48,57,66,68,74,80,82,64,61,66,70,61,57,52,54,49,52,53,54,49,53,53,53,51,51,51,54,52,53,53,53,64,75,74,107

Foldseek 3Di:
DDPQLVVQVVLVVPDDQQESEPQPRPPDALVNVQVSQQDPPDPQVSRQEYEPANDQPVVSVLVSLVCLQPPHPHDHQEYEYNDDPVCVVVQVVSCVVRVHHYHYDPPVPPPVVVVVVSVVVVVVVVVVVVVVVVVVD

Organism: Rickettsia japonica (NCBI:txid35790)